Protein AF-A0A255TCL2-F1 (afdb_monomer_lite)

pLDDT: mean 94.69, std 4.87, range [73.69, 98.38]

Sequence (66 aa):
MEKYQILIRNMSLPLVVEDWMEKAECDIRLRKAKTPGCRVVELTDPVYAARMIKWLRVAEKVNIAK

Secondary structure (DSSP, 8-state):
--EEEEEEEGGGHHHHHHHHHHH--S--EEEE-SSTTEEEEEES-HHHHHHHHHTS--EEEEEEE-

Structure (mmCIF, N/CA/C/O backbone):
data_AF-A0A255TCL2-F1
#
_entry.id   AF-A0A255TCL2-F1
#
loop_
_atom_site.group_PDB
_atom_site.id
_atom_site.type_symbol
_atom_site.label_atom_id
_atom_site.label_alt_id
_atom_site.label_comp_id
_atom_site.label_asym_id
_atom_site.label_entity_id
_atom_site.label_seq_id
_atom_site.pdbx_PDB_ins_code
_atom_site.Cartn_x
_atom_site.Cartn_y
_atom_site.Cartn_z
_atom_site.occupancy
_atom_site.B_iso_or_equiv
_atom_site.auth_seq_id
_atom_site.auth_comp_id
_atom_site.auth_asym_id
_atom_site.auth_atom_id
_atom_site.pdbx_PDB_model_num
ATOM 1 N N . MET A 1 1 ? -9.868 -11.351 -10.812 1.00 74.06 1 MET A N 1
ATOM 2 C CA . MET A 1 1 ? -8.417 -11.225 -10.548 1.00 74.06 1 MET A CA 1
ATOM 3 C C . MET A 1 1 ? -8.275 -10.948 -9.075 1.00 74.06 1 MET A C 1
ATOM 5 O O . MET A 1 1 ? -9.062 -10.160 -8.567 1.00 74.06 1 MET A O 1
ATOM 9 N N . GLU A 1 2 ? -7.332 -11.598 -8.402 1.00 90.25 2 GLU A N 1
ATOM 10 C CA . GLU A 1 2 ? -7.112 -11.337 -6.981 1.00 90.25 2 GLU A CA 1
ATOM 11 C C . GLU A 1 2 ? -6.695 -9.877 -6.772 1.00 90.25 2 GLU A C 1
ATOM 13 O O . GLU A 1 2 ? -5.888 -9.323 -7.519 1.00 90.25 2 GLU A O 1
ATOM 18 N N . LYS A 1 3 ? -7.295 -9.236 -5.773 1.00 95.38 3 LYS A N 1
ATOM 19 C CA . LYS A 1 3 ? -7.041 -7.852 -5.401 1.00 95.38 3 LYS A CA 1
ATOM 20 C C . LYS A 1 3 ? -6.347 -7.827 -4.051 1.00 95.38 3 LYS A C 1
ATOM 22 O O . LYS A 1 3 ? -6.940 -8.165 -3.024 1.00 95.38 3 LYS A O 1
ATOM 27 N N . TYR A 1 4 ? -5.100 -7.385 -4.055 1.00 97.38 4 TYR A N 1
ATOM 28 C CA . TYR A 1 4 ? -4.322 -7.152 -2.853 1.00 97.38 4 TYR A CA 1
ATOM 29 C C . TYR A 1 4 ? -4.785 -5.857 -2.199 1.00 97.38 4 TYR A C 1
ATOM 31 O O . TYR A 1 4 ? -4.923 -4.825 -2.852 1.00 97.38 4 TYR A O 1
ATOM 39 N N . GLN A 1 5 ? -5.032 -5.916 -0.897 1.00 97.62 5 GLN A N 1
ATOM 40 C CA . GLN A 1 5 ? -5.359 -4.773 -0.058 1.00 97.62 5 GLN A CA 1
ATOM 41 C C . GLN A 1 5 ? -4.338 -4.722 1.074 1.00 97.62 5 GLN A C 1
ATOM 43 O O . GLN A 1 5 ? -4.373 -5.537 1.999 1.00 97.62 5 GLN A O 1
ATOM 48 N N . ILE A 1 6 ? -3.412 -3.774 0.987 1.00 97.81 6 ILE A N 1
ATOM 49 C CA . ILE A 1 6 ? -2.286 -3.651 1.908 1.00 97.81 6 ILE A CA 1
ATOM 50 C C . ILE A 1 6 ? -2.533 -2.451 2.813 1.00 97.81 6 ILE A C 1
ATOM 52 O O . ILE A 1 6 ? -2.619 -1.313 2.354 1.00 97.81 6 ILE A O 1
ATOM 56 N N . LEU A 1 7 ? -2.674 -2.708 4.111 1.00 98.38 7 LEU A N 1
ATOM 57 C CA . LEU A 1 7 ? -2.756 -1.667 5.126 1.00 98.38 7 LEU A CA 1
ATOM 58 C C . LEU A 1 7 ? -1.350 -1.130 5.398 1.00 98.38 7 LEU A C 1
ATOM 60 O O . LEU A 1 7 ? -0.459 -1.903 5.747 1.00 98.38 7 LEU A O 1
ATOM 64 N N . ILE A 1 8 ? -1.177 0.184 5.281 1.00 97.88 8 ILE A N 1
ATOM 65 C CA . ILE A 1 8 ? 0.090 0.875 5.540 1.00 97.88 8 ILE A CA 1
ATOM 66 C C . ILE A 1 8 ? -0.138 2.091 6.439 1.00 97.88 8 ILE A C 1
ATOM 68 O O . ILE A 1 8 ? -1.211 2.707 6.406 1.00 97.88 8 ILE A O 1
ATOM 72 N N . ARG A 1 9 ? 0.876 2.478 7.218 1.00 97.88 9 ARG A N 1
ATOM 73 C CA . ARG A 1 9 ? 0.849 3.731 7.988 1.00 97.88 9 ARG A CA 1
ATOM 74 C C . ARG A 1 9 ? 0.939 4.937 7.058 1.00 97.88 9 ARG A C 1
ATOM 76 O O . ARG A 1 9 ? 1.657 4.908 6.064 1.00 97.88 9 ARG A O 1
ATOM 83 N N . ASN A 1 10 ? 0.289 6.037 7.430 1.00 97.00 10 ASN A N 1
ATOM 84 C CA . ASN A 1 10 ? 0.347 7.294 6.677 1.00 97.00 10 ASN A CA 1
ATOM 85 C C . ASN A 1 10 ? 1.783 7.809 6.511 1.00 97.00 10 ASN A C 1
ATOM 87 O O . ASN A 1 10 ? 2.108 8.348 5.461 1.00 97.00 10 ASN A O 1
ATOM 91 N N . MET A 1 11 ? 2.642 7.612 7.517 1.00 96.94 11 MET A N 1
ATOM 92 C CA . MET A 1 11 ? 4.054 8.016 7.448 1.00 96.94 11 MET A CA 1
ATOM 93 C C . MET A 1 11 ? 4.849 7.238 6.392 1.00 96.94 11 MET A C 1
ATOM 95 O O . MET A 1 11 ? 5.844 7.740 5.892 1.00 96.94 11 MET A O 1
ATOM 99 N N . SER A 1 12 ? 4.408 6.029 6.038 1.00 96.81 12 SER A N 1
ATOM 100 C CA . SER A 1 12 ? 5.036 5.184 5.016 1.00 96.81 12 SER A CA 1
ATOM 101 C C . SER A 1 12 ? 4.446 5.403 3.621 1.00 96.81 12 SER A C 1
ATOM 103 O O . SER A 1 12 ? 4.934 4.826 2.655 1.00 96.81 12 SER A O 1
ATOM 105 N N . LEU A 1 13 ? 3.384 6.209 3.500 1.00 94.75 13 LEU A N 1
ATOM 106 C CA . LEU A 1 13 ? 2.705 6.456 2.230 1.00 94.75 13 LEU A CA 1
ATOM 107 C C . LEU A 1 13 ? 3.593 7.175 1.196 1.00 94.75 13 LEU A C 1
ATOM 109 O O . LEU A 1 13 ? 3.549 6.739 0.049 1.00 94.75 13 LEU A O 1
ATOM 113 N N . PRO A 1 14 ? 4.406 8.198 1.549 1.00 96.31 14 PRO A N 1
ATOM 114 C CA . PRO A 1 14 ? 5.302 8.841 0.584 1.00 96.31 14 PRO A CA 1
ATOM 115 C C . PRO A 1 14 ? 6.246 7.844 -0.088 1.00 96.31 14 PRO A C 1
ATOM 117 O O . PRO A 1 14 ? 6.275 7.785 -1.309 1.00 96.31 14 PRO A O 1
ATOM 120 N N . LEU A 1 15 ? 6.877 6.957 0.693 1.00 96.00 15 LEU A N 1
ATOM 121 C CA . LEU A 1 15 ? 7.764 5.909 0.176 1.00 96.00 15 LEU A CA 1
ATOM 122 C C . LEU A 1 15 ? 7.070 5.001 -0.853 1.00 96.00 15 LEU A C 1
ATOM 124 O O . LEU A 1 15 ? 7.668 4.634 -1.856 1.00 96.00 15 LEU A O 1
ATOM 128 N N . VAL A 1 16 ? 5.807 4.630 -0.613 1.00 95.25 16 VAL A N 1
ATOM 129 C CA . VAL A 1 16 ? 5.038 3.789 -1.548 1.00 95.25 16 VAL A CA 1
ATOM 130 C C . VAL A 1 16 ? 4.690 4.538 -2.829 1.00 95.25 16 VAL A C 1
ATOM 132 O O . VAL A 1 16 ? 4.700 3.933 -3.897 1.00 95.25 16 VAL A O 1
ATOM 135 N N . VAL A 1 17 ? 4.342 5.822 -2.724 1.00 94.62 17 VAL A N 1
ATOM 136 C CA . VAL A 1 17 ? 3.971 6.648 -3.881 1.00 94.62 17 VAL A CA 1
ATOM 137 C C . VAL A 1 17 ? 5.198 6.975 -4.726 1.00 94.62 17 VAL A C 1
ATOM 139 O O . VAL A 1 17 ? 5.117 6.867 -5.941 1.00 94.62 17 VAL A O 1
ATOM 142 N N . GLU A 1 18 ? 6.326 7.317 -4.106 1.00 95.38 18 GLU A N 1
ATOM 143 C CA . GLU A 1 18 ? 7.596 7.584 -4.792 1.00 95.38 18 GLU A CA 1
ATOM 144 C C . GLU A 1 18 ? 8.100 6.335 -5.526 1.00 95.38 18 GLU A C 1
ATOM 146 O O . GLU A 1 18 ? 8.312 6.387 -6.736 1.00 95.38 18 GLU A O 1
ATOM 151 N N . ASP A 1 19 ? 8.174 5.186 -4.841 1.00 95.06 19 ASP A N 1
ATOM 152 C CA . ASP A 1 19 ? 8.565 3.909 -5.459 1.00 95.06 19 ASP A CA 1
ATOM 153 C C . ASP A 1 19 ? 7.629 3.526 -6.616 1.00 95.06 19 ASP A C 1
ATOM 155 O O . ASP A 1 19 ? 8.072 3.068 -7.672 1.00 95.06 19 ASP A O 1
ATOM 159 N N . TRP A 1 20 ? 6.329 3.777 -6.446 1.00 94.62 20 TRP A N 1
ATOM 160 C CA . TRP A 1 20 ? 5.337 3.515 -7.481 1.00 94.62 20 TRP A CA 1
ATOM 161 C C . TRP A 1 20 ? 5.504 4.448 -8.676 1.00 94.62 20 TRP A C 1
ATOM 163 O O . TRP A 1 20 ? 5.394 3.988 -9.803 1.00 94.62 20 TRP A O 1
ATOM 173 N N . MET A 1 21 ? 5.782 5.733 -8.464 1.00 93.56 21 MET A N 1
ATOM 174 C CA . MET A 1 21 ? 6.001 6.687 -9.552 1.00 93.56 21 MET A CA 1
ATOM 175 C C . MET A 1 21 ? 7.289 6.393 -10.328 1.00 93.56 21 MET A C 1
ATOM 177 O O . MET A 1 21 ? 7.319 6.593 -11.539 1.00 93.56 21 MET A O 1
ATOM 181 N N . GLU A 1 22 ? 8.334 5.903 -9.660 1.00 92.81 22 GLU A N 1
ATOM 182 C CA . GLU A 1 22 ? 9.597 5.533 -10.309 1.00 92.81 22 GLU A CA 1
ATOM 183 C C . GLU A 1 22 ? 9.494 4.259 -11.153 1.00 92.81 22 GLU A C 1
ATOM 185 O O . GLU A 1 22 ? 10.193 4.126 -12.158 1.00 92.81 22 GLU A O 1
ATOM 190 N N . LYS A 1 23 ? 8.668 3.295 -10.730 1.00 85.31 23 LYS A N 1
ATOM 191 C CA . LYS A 1 23 ? 8.510 2.007 -11.423 1.00 85.31 23 LYS A CA 1
ATOM 192 C C . LYS A 1 23 ? 7.323 2.003 -12.382 1.00 85.31 23 LYS A C 1
ATOM 194 O O . LYS A 1 23 ? 7.435 1.474 -13.480 1.00 85.31 23 LYS A O 1
ATOM 199 N N . ALA A 1 24 ? 6.211 2.605 -11.969 1.00 73.69 24 ALA A N 1
ATOM 200 C CA . ALA A 1 24 ? 4.950 2.764 -12.694 1.00 73.69 24 ALA A CA 1
ATOM 201 C C . ALA A 1 24 ? 4.460 1.488 -13.413 1.00 73.69 24 ALA A C 1
ATOM 203 O O . ALA A 1 24 ? 3.884 1.559 -14.495 1.00 73.69 24 ALA A O 1
ATOM 204 N N . GLU A 1 25 ? 4.679 0.312 -12.813 1.00 79.19 25 GLU A N 1
ATOM 205 C CA . GLU A 1 25 ? 4.427 -0.987 -13.464 1.00 79.19 25 GLU A CA 1
ATOM 206 C C . GLU A 1 25 ? 2.969 -1.464 -13.347 1.00 79.19 25 GLU A C 1
ATOM 208 O O . GLU A 1 25 ? 2.550 -2.358 -14.077 1.00 79.19 25 GLU A O 1
ATOM 213 N N . CYS A 1 26 ? 2.177 -0.884 -12.439 1.00 92.19 26 CYS A N 1
ATOM 214 C CA . CYS A 1 26 ? 0.785 -1.280 -12.219 1.00 92.19 26 CYS A CA 1
ATOM 215 C C . CYS A 1 26 ? -0.079 -0.128 -11.700 1.00 92.19 26 CYS A C 1
ATOM 217 O O . CYS A 1 26 ? 0.435 0.864 -11.191 1.00 92.19 26 CYS A O 1
ATOM 219 N N . ASP A 1 27 ? -1.402 -0.277 -11.761 1.00 94.56 27 ASP A N 1
ATOM 220 C CA . ASP A 1 27 ? -2.323 0.662 -11.121 1.00 94.56 27 ASP A CA 1
ATOM 221 C C . ASP A 1 27 ? -2.419 0.416 -9.611 1.00 94.56 27 ASP A C 1
ATOM 223 O O . ASP A 1 27 ? -2.644 -0.713 -9.155 1.00 94.56 27 ASP A O 1
ATOM 227 N N . ILE A 1 28 ? -2.359 1.500 -8.832 1.00 95.50 28 ILE A N 1
ATOM 228 C CA . ILE A 1 28 ? -2.662 1.485 -7.400 1.00 95.50 28 ILE A CA 1
ATOM 229 C C . ILE A 1 28 ? -3.864 2.374 -7.087 1.00 95.50 28 ILE A C 1
ATOM 231 O O . ILE A 1 28 ? -4.057 3.447 -7.658 1.00 95.50 28 ILE A O 1
ATOM 235 N N . ARG A 1 29 ? -4.671 1.961 -6.109 1.00 96.19 29 ARG A N 1
ATOM 236 C CA . ARG A 1 29 ? -5.770 2.766 -5.569 1.00 96.19 29 ARG A CA 1
ATOM 237 C C . ARG A 1 29 ? -5.598 2.964 -4.074 1.00 96.19 29 ARG A C 1
ATOM 239 O O . ARG A 1 29 ? -5.587 2.00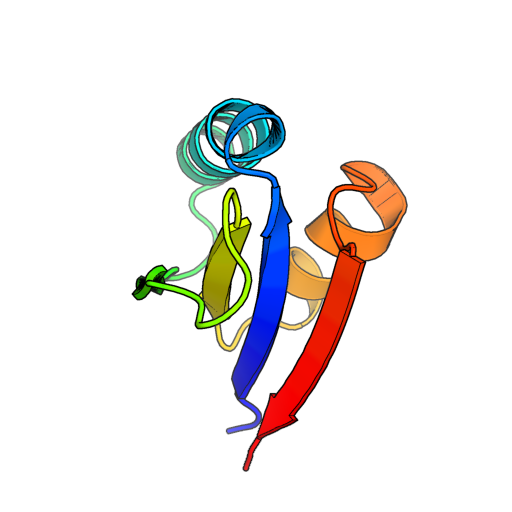9 -3.303 1.00 96.19 29 ARG A O 1
ATOM 246 N N . LEU A 1 30 ? -5.555 4.221 -3.647 1.00 96.44 30 LEU A N 1
ATOM 247 C CA . LEU A 1 30 ? -5.537 4.570 -2.230 1.00 96.44 30 LEU A CA 1
ATOM 248 C C . LEU A 1 30 ? -6.956 4.641 -1.666 1.00 96.44 30 LEU A C 1
ATOM 250 O O . LEU A 1 30 ? -7.847 5.288 -2.220 1.00 96.44 30 LEU A O 1
ATOM 254 N N . ARG A 1 31 ? -7.165 4.008 -0.513 1.00 96.19 31 ARG A N 1
ATOM 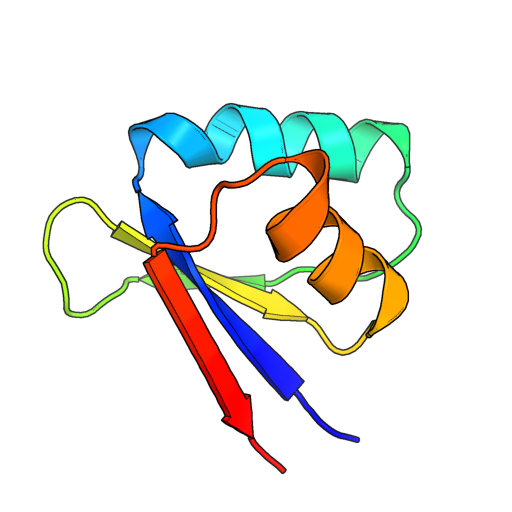255 C CA . ARG A 1 31 ? -8.418 4.057 0.243 1.00 96.19 31 ARG A CA 1
ATOM 256 C C . ARG A 1 31 ? -8.188 4.472 1.684 1.00 96.19 31 ARG A C 1
ATOM 258 O O . ARG A 1 31 ? -7.154 4.207 2.296 1.00 96.19 31 ARG A O 1
ATOM 265 N N . LYS A 1 32 ? -9.201 5.124 2.255 1.00 96.06 32 LYS A N 1
ATOM 266 C CA . LYS A 1 32 ? -9.253 5.401 3.692 1.00 96.06 32 LYS A CA 1
ATOM 267 C C . LYS A 1 32 ? -9.374 4.077 4.450 1.00 96.06 32 LYS A C 1
ATOM 269 O O . LYS A 1 32 ? -10.279 3.293 4.166 1.00 96.06 32 LYS A O 1
ATOM 274 N N . ALA A 1 33 ? -8.464 3.837 5.391 1.00 96.38 33 ALA A N 1
ATOM 275 C CA . ALA A 1 33 ? -8.576 2.713 6.308 1.00 96.38 33 ALA A CA 1
ATOM 276 C C . ALA A 1 33 ? -9.554 3.049 7.443 1.00 96.38 33 ALA A C 1
ATOM 278 O O . ALA A 1 33 ? -9.755 4.217 7.779 1.00 96.38 33 ALA A O 1
ATOM 279 N N . LYS A 1 34 ? -10.137 2.012 8.055 1.00 94.94 34 LYS A N 1
ATOM 280 C CA . LYS A 1 34 ? -10.852 2.152 9.335 1.00 94.94 34 LYS A CA 1
ATOM 281 C C . LYS A 1 34 ? -9.874 2.375 10.494 1.00 94.94 34 LYS A C 1
ATOM 283 O O . LYS A 1 34 ? -10.216 3.054 11.453 1.00 94.94 34 LYS A O 1
ATOM 288 N N . THR A 1 35 ? -8.665 1.824 10.385 1.00 95.69 35 THR A N 1
ATOM 289 C CA . THR A 1 35 ? -7.584 2.000 11.357 1.00 95.69 35 THR A CA 1
ATOM 290 C C . THR A 1 35 ? -7.058 3.441 11.309 1.00 95.69 35 THR A C 1
ATOM 292 O O . THR A 1 35 ? -6.621 3.878 10.238 1.00 95.69 35 THR A O 1
ATOM 295 N N . PRO A 1 36 ? -7.076 4.188 12.430 1.00 96.50 36 PRO A N 1
ATOM 296 C CA . PRO A 1 36 ? -6.511 5.532 12.494 1.00 96.50 36 PRO A CA 1
ATOM 297 C C . PRO A 1 36 ? -5.040 5.564 12.064 1.00 96.50 36 PRO A C 1
ATOM 299 O O . PRO A 1 36 ? -4.285 4.628 12.313 1.00 96.50 36 PRO A O 1
ATOM 302 N N . GLY A 1 37 ? -4.634 6.643 11.391 1.00 96.69 37 GLY A N 1
ATOM 303 C CA . GLY A 1 37 ? -3.248 6.819 10.943 1.00 96.69 37 GLY A CA 1
ATOM 304 C C . GLY A 1 37 ? -2.805 5.891 9.806 1.00 96.69 37 GLY A C 1
ATOM 305 O O . GLY A 1 37 ? -1.612 5.853 9.511 1.00 96.69 37 GLY A O 1
ATOM 306 N N . CYS A 1 38 ? -3.729 5.168 9.163 1.00 98.00 38 CYS A N 1
ATOM 307 C CA . CYS A 1 38 ? -3.422 4.236 8.078 1.00 98.00 38 CYS A CA 1
ATOM 308 C C . CYS A 1 38 ? -4.192 4.535 6.778 1.00 98.00 38 CYS A C 1
ATOM 310 O O . CYS A 1 38 ? -5.283 5.122 6.773 1.00 98.00 38 CYS A O 1
ATOM 312 N N . ARG A 1 39 ? -3.658 4.027 5.665 1.00 97.94 39 ARG A N 1
ATOM 313 C CA . ARG A 1 39 ? -4.337 3.891 4.368 1.00 97.94 39 ARG A CA 1
ATOM 314 C C . ARG A 1 39 ? -4.317 2.439 3.920 1.00 97.94 39 ARG A C 1
ATOM 316 O O . ARG A 1 39 ? -3.481 1.656 4.357 1.00 97.94 39 ARG A O 1
ATOM 323 N N . VAL A 1 40 ? -5.251 2.091 3.044 1.00 98.12 40 VAL A N 1
ATOM 324 C CA . VAL A 1 40 ? -5.199 0.831 2.300 1.00 98.12 40 VAL A CA 1
ATOM 325 C C . VAL A 1 40 ? -4.744 1.147 0.885 1.00 98.12 40 VAL A C 1
ATOM 327 O O . VAL A 1 40 ? -5.359 1.986 0.226 1.00 98.12 40 VAL A O 1
ATOM 330 N N . VAL A 1 41 ? -3.688 0.481 0.434 1.00 97.44 41 VAL A N 1
ATOM 331 C CA . VAL A 1 41 ? -3.272 0.451 -0.968 1.00 97.44 41 VAL A CA 1
ATOM 332 C C . VAL A 1 41 ? -3.893 -0.781 -1.598 1.00 97.44 41 VAL A C 1
ATOM 334 O O . VAL A 1 41 ? -3.705 -1.896 -1.111 1.00 97.44 41 VAL A O 1
ATOM 337 N N . GLU A 1 42 ? -4.680 -0.573 -2.641 1.00 97.44 42 GLU A N 1
ATOM 338 C CA . GLU A 1 42 ? -5.279 -1.645 -3.417 1.00 97.44 42 GLU A CA 1
A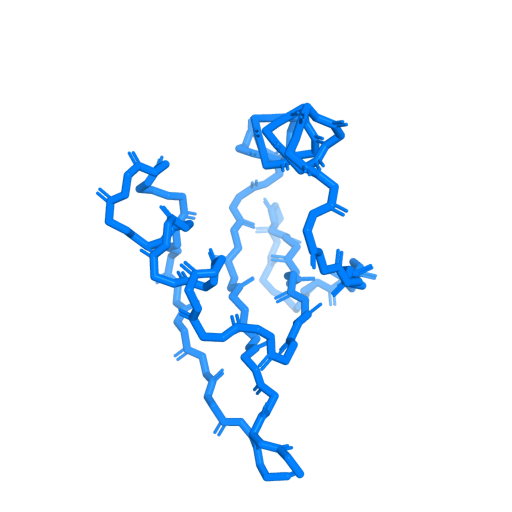TOM 339 C C . GLU A 1 42 ? -4.587 -1.778 -4.771 1.00 97.44 42 GLU A C 1
ATOM 341 O O . GLU A 1 42 ? -4.392 -0.774 -5.451 1.00 97.44 42 GLU A O 1
ATOM 346 N N . LEU A 1 43 ? -4.276 -3.008 -5.171 1.00 96.31 43 LEU A N 1
ATOM 347 C CA . LEU A 1 43 ? -3.656 -3.322 -6.456 1.00 96.31 43 LEU A CA 1
ATOM 348 C C . LEU A 1 43 ? -3.966 -4.759 -6.877 1.00 96.31 43 LEU A C 1
ATOM 350 O O . LEU A 1 43 ? -4.425 -5.564 -6.067 1.00 96.31 43 LEU A O 1
ATOM 354 N N . THR A 1 44 ? -3.720 -5.080 -8.143 1.00 96.12 44 THR A N 1
ATOM 355 C CA . THR A 1 44 ? -3.877 -6.448 -8.670 1.00 96.12 44 THR A CA 1
ATOM 356 C C . THR A 1 44 ? -2.554 -7.102 -9.049 1.00 96.12 44 THR A C 1
ATOM 358 O O . THR A 1 44 ? -2.518 -8.310 -9.257 1.00 96.12 44 THR A O 1
ATOM 361 N N . ASP A 1 45 ? -1.468 -6.327 -9.088 1.00 95.25 45 ASP A N 1
ATOM 362 C CA . ASP A 1 45 ? -0.145 -6.829 -9.427 1.00 95.25 45 ASP A CA 1
ATOM 363 C C . ASP A 1 45 ? 0.499 -7.558 -8.227 1.00 95.25 45 ASP A C 1
ATOM 365 O O . ASP A 1 45 ? 0.759 -6.938 -7.186 1.00 95.25 45 ASP A O 1
ATOM 369 N N . PRO A 1 46 ? 0.767 -8.872 -8.336 1.00 94.31 46 PRO A N 1
ATOM 370 C CA . PRO A 1 46 ? 1.357 -9.647 -7.249 1.00 94.31 46 PRO A CA 1
ATOM 371 C C . PRO A 1 46 ? 2.843 -9.332 -7.021 1.00 94.31 46 PRO A C 1
ATOM 373 O O . PRO A 1 46 ? 3.330 -9.483 -5.897 1.00 94.31 46 PRO A O 1
ATOM 376 N N . VAL A 1 47 ? 3.571 -8.889 -8.051 1.00 94.69 47 VAL A N 1
ATOM 377 C CA . VAL A 1 47 ? 4.999 -8.549 -7.974 1.00 94.69 47 VAL A CA 1
ATOM 378 C C . VAL A 1 47 ? 5.172 -7.259 -7.180 1.00 94.69 47 VAL A C 1
ATOM 380 O O . VAL A 1 47 ? 5.953 -7.217 -6.225 1.00 94.69 47 VAL A O 1
ATOM 383 N N . TYR A 1 48 ? 4.379 -6.235 -7.490 1.00 95.75 48 TYR A N 1
ATOM 384 C CA . TYR A 1 48 ? 4.397 -4.977 -6.755 1.00 95.75 48 TYR A CA 1
ATOM 385 C C . TYR A 1 48 ? 3.858 -5.150 -5.325 1.00 95.75 48 TYR A C 1
ATOM 387 O O . TYR A 1 48 ? 4.422 -4.601 -4.375 1.00 95.75 48 TYR A O 1
ATOM 395 N N . ALA A 1 49 ? 2.852 -6.010 -5.114 1.00 95.88 49 ALA A N 1
ATOM 396 C CA . ALA A 1 49 ? 2.400 -6.364 -3.766 1.00 95.88 49 ALA A CA 1
ATOM 397 C C . ALA A 1 49 ? 3.527 -7.022 -2.946 1.00 95.88 49 ALA A C 1
ATOM 399 O O . ALA A 1 49 ? 3.778 -6.635 -1.800 1.00 95.88 49 ALA A O 1
ATOM 400 N N . ALA A 1 50 ? 4.259 -7.974 -3.534 1.00 95.62 50 ALA A N 1
ATOM 401 C CA . ALA A 1 50 ? 5.411 -8.602 -2.891 1.00 95.62 50 ALA A CA 1
ATOM 402 C C . ALA A 1 50 ? 6.533 -7.592 -2.600 1.00 95.62 50 ALA A C 1
ATOM 404 O O . ALA A 1 50 ? 7.130 -7.646 -1.521 1.00 95.62 50 ALA A O 1
ATOM 405 N N . ARG A 1 51 ? 6.779 -6.633 -3.501 1.00 95.38 51 ARG A N 1
ATOM 406 C CA . ARG A 1 51 ? 7.735 -5.534 -3.299 1.00 95.38 51 ARG A CA 1
ATOM 407 C C . ARG A 1 51 ? 7.368 -4.681 -2.084 1.00 95.38 51 ARG A C 1
ATOM 409 O O . ARG A 1 51 ? 8.220 -4.468 -1.219 1.00 95.38 51 ARG A O 1
ATOM 416 N N . MET A 1 52 ? 6.105 -4.272 -1.956 1.00 95.88 52 MET A N 1
ATOM 417 C CA . MET A 1 52 ? 5.626 -3.513 -0.794 1.00 95.88 52 MET A CA 1
ATOM 418 C C . MET A 1 52 ? 5.824 -4.278 0.526 1.00 95.88 52 MET A C 1
ATOM 420 O O . MET A 1 52 ? 6.204 -3.694 1.543 1.00 95.88 52 MET A O 1
ATOM 424 N N . ILE A 1 53 ? 5.594 -5.594 0.511 1.00 96.31 53 ILE A N 1
ATOM 425 C CA . ILE A 1 53 ? 5.682 -6.452 1.701 1.00 96.31 53 ILE A CA 1
ATOM 426 C C . ILE A 1 53 ? 7.140 -6.754 2.079 1.00 96.31 53 ILE A C 1
ATOM 428 O O . ILE A 1 53 ? 7.493 -6.714 3.257 1.00 96.31 53 ILE A O 1
ATOM 432 N N . LYS A 1 54 ? 7.989 -7.097 1.105 1.00 96.31 54 LYS A N 1
ATOM 433 C CA . LYS A 1 54 ? 9.337 -7.636 1.350 1.00 96.31 54 LYS A CA 1
ATOM 434 C C . LYS A 1 54 ? 10.436 -6.585 1.261 1.00 96.31 54 LYS A C 1
ATOM 436 O O . LYS A 1 54 ? 11.324 -6.598 2.109 1.00 96.31 54 LYS A O 1
ATOM 441 N N . TRP A 1 55 ? 10.366 -5.701 0.267 1.00 94.62 55 TRP A N 1
ATOM 442 C CA . TRP A 1 55 ? 11.391 -4.689 0.006 1.00 94.62 55 TRP A CA 1
ATOM 443 C C . TRP A 1 55 ? 11.121 -3.399 0.766 1.00 94.62 55 TRP A C 1
ATOM 445 O O . TRP A 1 55 ? 11.951 -2.989 1.571 1.00 94.62 55 TRP A O 1
ATOM 455 N N . LEU A 1 56 ? 9.948 -2.794 0.565 1.00 95.06 56 LEU A N 1
ATOM 456 C CA . LEU A 1 56 ? 9.599 -1.547 1.254 1.00 95.06 56 LEU A CA 1
ATOM 457 C C . LEU A 1 56 ? 9.265 -1.787 2.735 1.00 95.06 56 LEU A C 1
ATOM 459 O O . LEU A 1 56 ? 9.403 -0.883 3.552 1.00 95.06 56 LEU A O 1
ATOM 463 N N . ARG A 1 57 ? 8.835 -3.010 3.088 1.00 96.69 57 ARG A N 1
ATOM 464 C CA . ARG A 1 57 ? 8.477 -3.433 4.457 1.00 96.69 57 ARG A CA 1
ATOM 465 C C . ARG A 1 57 ? 7.459 -2.499 5.127 1.00 96.69 57 ARG A C 1
ATOM 467 O O . ARG A 1 57 ? 7.522 -2.251 6.326 1.00 96.69 57 ARG A O 1
ATOM 474 N N . VAL A 1 58 ? 6.504 -1.999 4.343 1.00 97.00 58 VAL 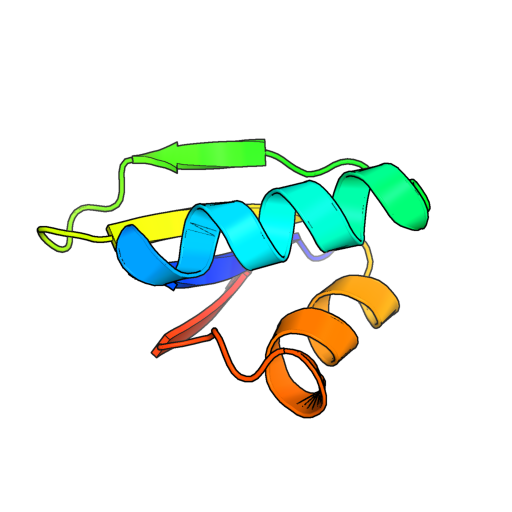A N 1
ATOM 475 C CA . VAL A 1 58 ? 5.492 -1.017 4.784 1.00 97.00 58 VAL A CA 1
ATOM 476 C C . VAL A 1 58 ? 4.158 -1.646 5.193 1.00 97.00 58 VAL A C 1
ATOM 478 O O . VAL A 1 58 ? 3.264 -0.950 5.673 1.00 97.00 58 VAL A O 1
ATOM 481 N N . ALA A 1 59 ? 3.989 -2.947 4.951 1.00 97.38 59 ALA A N 1
ATOM 482 C CA . ALA A 1 59 ? 2.730 -3.649 5.156 1.00 97.38 59 ALA A CA 1
ATOM 483 C C . ALA A 1 59 ? 2.502 -3.980 6.640 1.00 97.38 59 ALA A C 1
ATOM 485 O O . ALA A 1 59 ? 3.183 -4.832 7.203 1.00 97.38 59 ALA A O 1
ATOM 486 N N . GLU A 1 60 ? 1.486 -3.368 7.247 1.00 97.25 60 GLU A N 1
ATOM 487 C CA . GLU A 1 60 ? 1.005 -3.718 8.593 1.00 97.25 60 GLU A CA 1
ATOM 488 C C . GLU A 1 60 ? 0.067 -4.933 8.545 1.00 97.25 60 GLU A C 1
ATOM 490 O O . GLU A 1 60 ? 0.022 -5.757 9.457 1.00 97.25 60 GLU A O 1
ATOM 495 N N . LYS A 1 61 ? -0.720 -5.041 7.467 1.00 97.38 61 LYS A N 1
ATOM 496 C CA . LYS A 1 61 ? -1.641 -6.153 7.216 1.00 97.38 61 LYS A CA 1
ATOM 497 C C . LYS A 1 61 ? -1.882 -6.311 5.722 1.00 97.38 61 LYS A C 1
ATOM 499 O O . LYS A 1 61 ? -1.992 -5.319 5.005 1.00 97.38 61 LYS A O 1
ATOM 504 N N . VAL A 1 62 ? -2.036 -7.553 5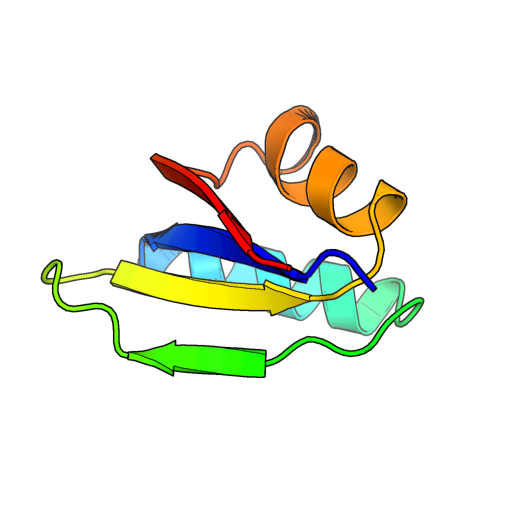.274 1.00 97.25 62 VAL A N 1
ATOM 505 C CA . VAL A 1 62 ? -2.375 -7.891 3.888 1.00 97.25 62 VAL A CA 1
ATOM 506 C C . VAL A 1 62 ? -3.695 -8.650 3.872 1.00 97.2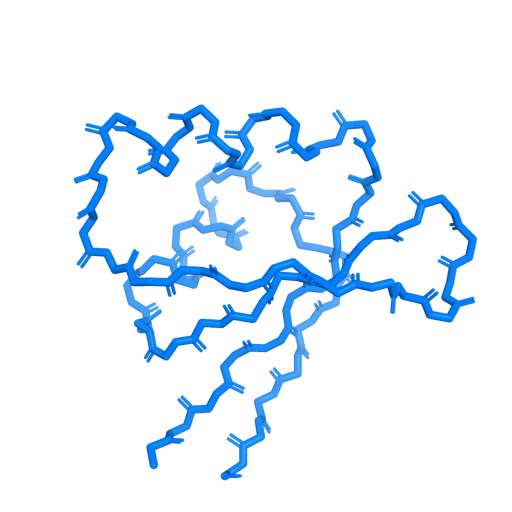5 62 VAL A C 1
ATOM 508 O O . VAL A 1 62 ? -3.904 -9.556 4.677 1.00 97.25 62 VAL A O 1
ATOM 511 N N . ASN A 1 63 ? -4.590 -8.264 2.969 1.00 97.00 63 ASN A N 1
ATOM 512 C CA . ASN A 1 63 ? -5.801 -9.004 2.642 1.00 97.00 63 ASN A CA 1
ATOM 513 C C . ASN A 1 63 ? -5.836 -9.282 1.135 1.00 97.00 63 ASN A C 1
ATOM 515 O O . ASN A 1 63 ? -5.467 -8.413 0.346 1.00 97.00 63 ASN A O 1
ATOM 519 N N . ILE A 1 64 ? -6.287 -10.475 0.751 1.00 95.81 64 ILE A N 1
ATOM 520 C CA . ILE A 1 64 ? -6.450 -10.877 -0.649 1.00 95.81 64 ILE A CA 1
ATOM 521 C C . ILE A 1 64 ? -7.944 -11.094 -0.879 1.00 95.81 64 ILE A C 1
ATOM 523 O O . ILE A 1 64 ? -8.555 -11.958 -0.253 1.00 95.81 64 ILE A O 1
ATOM 527 N N . ALA A 1 65 ? -8.539 -10.259 -1.728 1.00 92.38 65 ALA A N 1
ATOM 528 C CA . ALA A 1 65 ? -9.941 -10.353 -2.122 1.00 92.38 65 ALA A CA 1
ATOM 529 C C . ALA A 1 65 ? -10.060 -10.945 -3.534 1.00 92.38 65 ALA A C 1
ATOM 531 O O . ALA A 1 65 ? -9.176 -10.735 -4.363 1.00 92.38 65 ALA A O 1
ATOM 532 N N . LYS A 1 66 ? -11.145 -11.679 -3.801 1.00 83.44 66 LYS A N 1
ATOM 533 C CA . LYS A 1 66 ? -11.484 -12.167 -5.147 1.00 83.44 66 LYS A CA 1
ATOM 534 C C . LYS A 1 66 ? -12.192 -11.109 -5.985 1.00 83.44 66 LYS A C 1
ATOM 536 O O . LYS A 1 66 ? -12.915 -10.282 -5.384 1.00 83.44 66 LYS A O 1
#

Radius of gyration: 10.68 Å; chains: 1; bounding box: 23×21×26 Å

Foldseek 3Di:
DKKKKFKFFLVLVVVLVVVCVVVVPFDWDWADDPDPRIIIIITDDPVSVCCVCPPSVGGPDMDIDD